Protein AF-A0A6A7Z1G9-F1 (afdb_monomer_lite)

InterPro domains:
  IPR006334 Glutamate--cysteine ligase, monofunctional [PTHR38761] (1-83)
  IPR007370 Glutamate--cysteine ligase [PF04262] (1-76)
  IPR014746 Glutamine synthetase/guanido kinase, catalytic domain [SSF55931] (1-82)

Secondary structure (DSSP, 8-state):
-EE-PPPTT--HHHHHHHH---EE----PPP-TTSTTS--HHHHHHHHHHHHHHHHS--PPPPTTHHHHHHHHHHHHHHHTT-

Organism: NCBI:txid1608996

pLDDT: mean 95.57, std 3.5, range [79.62, 98.31]

Structure (mmCIF, N/CA/C/O backbone):
data_AF-A0A6A7Z1G9-F1
#
_entry.id   AF-A0A6A7Z1G9-F1
#
loop_
_atom_site.group_PDB
_atom_site.id
_atom_site.type_symbol
_atom_site.label_atom_id
_atom_site.label_alt_id
_atom_site.label_comp_id
_atom_site.label_asym_id
_atom_site.label_entity_id
_atom_site.label_seq_id
_atom_site.pdbx_PDB_ins_code
_atom_site.Cartn_x
_atom_site.Cartn_y
_atom_site.Cartn_z
_atom_site.occupancy
_atom_site.B_iso_or_equiv
_atom_site.auth_seq_id
_atom_site.auth_comp_id
_atom_site.auth_asym_id
_atom_site.auth_atom_id
_atom_site.pdbx_PDB_model_num
ATOM 1 N N . ARG A 1 1 ? -3.386 3.414 2.836 1.00 93.81 1 ARG A N 1
ATOM 2 C CA . ARG A 1 1 ? -4.655 4.119 3.164 1.00 93.81 1 ARG A CA 1
ATOM 3 C C . ARG A 1 1 ? -5.760 3.083 3.353 1.00 93.81 1 ARG A C 1
ATOM 5 O O . ARG A 1 1 ? -5.793 2.161 2.546 1.00 93.81 1 ARG A O 1
ATOM 12 N N . PRO A 1 2 ? -6.640 3.202 4.363 1.00 96.69 2 PRO A N 1
ATOM 13 C CA . PRO A 1 2 ? -7.798 2.319 4.501 1.00 96.69 2 PRO A CA 1
ATOM 14 C C . PRO A 1 2 ? -8.841 2.630 3.422 1.00 96.69 2 PRO A C 1
ATOM 16 O O . PRO A 1 2 ? -9.100 3.801 3.126 1.00 96.69 2 PRO A O 1
ATOM 19 N N . LYS A 1 3 ? -9.425 1.596 2.815 1.00 97.56 3 LYS A N 1
ATOM 20 C CA . LYS A 1 3 ? -10.383 1.737 1.715 1.00 97.56 3 LYS A CA 1
ATOM 21 C C . LYS A 1 3 ? -11.583 0.807 1.874 1.00 97.56 3 LYS A C 1
ATOM 23 O O . LYS A 1 3 ? -11.494 -0.284 2.435 1.00 97.56 3 LYS A O 1
ATOM 28 N N . ARG A 1 4 ? -12.706 1.262 1.320 1.00 97.56 4 ARG A N 1
ATOM 29 C CA . ARG A 1 4 ? -13.957 0.522 1.145 1.00 97.56 4 ARG A CA 1
ATOM 30 C C . ARG A 1 4 ? -14.512 0.857 -0.233 1.00 97.56 4 ARG A C 1
ATOM 32 O O . ARG A 1 4 ? -14.424 2.014 -0.650 1.00 97.56 4 ARG A O 1
ATOM 39 N N . VAL A 1 5 ? -15.068 -0.133 -0.928 1.00 96.62 5 VAL A N 1
ATOM 40 C CA . VAL A 1 5 ? -15.783 0.116 -2.186 1.00 96.62 5 VAL A CA 1
ATOM 41 C C . VAL A 1 5 ? -17.036 0.952 -1.893 1.00 96.62 5 VAL A C 1
ATOM 43 O O . VAL A 1 5 ? -17.824 0.621 -0.998 1.00 96.62 5 VAL A O 1
ATOM 46 N N . THR A 1 6 ? -17.183 2.060 -2.619 1.00 96.44 6 THR A N 1
ATOM 47 C CA . THR A 1 6 ? -18.303 3.003 -2.502 1.00 96.44 6 THR A CA 1
ATOM 48 C C . THR A 1 6 ? -19.449 2.601 -3.419 1.00 96.44 6 THR A C 1
ATOM 50 O O . THR A 1 6 ? -19.211 2.193 -4.557 1.00 96.44 6 THR A O 1
ATOM 53 N N . TYR A 1 7 ? -20.683 2.781 -2.962 1.00 96.25 7 TYR A N 1
ATOM 54 C CA . TYR A 1 7 ? -21.847 2.761 -3.846 1.00 96.25 7 TYR A CA 1
ATOM 55 C C . TYR A 1 7 ? -21.978 4.082 -4.615 1.00 96.25 7 TYR A C 1
ATOM 57 O O . TYR A 1 7 ? -21.346 5.087 -4.280 1.00 96.25 7 TYR A O 1
ATOM 65 N N . THR A 1 8 ? -22.799 4.097 -5.664 1.00 95.62 8 THR A N 1
ATOM 66 C CA . THR A 1 8 ? -23.044 5.308 -6.457 1.00 95.62 8 THR A CA 1
ATOM 67 C C . THR A 1 8 ? -23.553 6.445 -5.565 1.00 95.62 8 THR A C 1
ATOM 69 O O . THR A 1 8 ? -24.519 6.275 -4.829 1.00 95.62 8 THR A O 1
ATOM 72 N N . GLY A 1 9 ? -22.893 7.605 -5.629 1.00 95.19 9 GLY A N 1
ATOM 73 C CA . GLY A 1 9 ? -23.234 8.791 -4.829 1.00 95.19 9 GLY A CA 1
ATOM 74 C C . GLY A 1 9 ? -22.683 8.800 -3.397 1.00 95.19 9 GLY A C 1
ATOM 75 O O . GLY A 1 9 ? -22.835 9.796 -2.692 1.00 95.19 9 GLY A O 1
ATOM 76 N N . GLU A 1 10 ? -22.013 7.735 -2.959 1.00 96.88 10 GLU A N 1
ATOM 77 C CA . GLU A 1 10 ? -21.475 7.626 -1.606 1.00 96.88 10 GLU A CA 1
ATOM 78 C C . GLU A 1 10 ? -20.060 8.208 -1.490 1.00 96.88 10 GLU A C 1
ATOM 80 O O . GLU A 1 10 ? -19.175 7.927 -2.303 1.00 96.88 10 GLU A O 1
ATOM 85 N N . ARG A 1 11 ? -19.800 8.985 -0.430 1.00 96.25 11 ARG A N 1
ATOM 86 C CA . ARG A 1 11 ? -18.448 9.493 -0.159 1.00 96.25 11 ARG A CA 1
ATOM 87 C C . ARG A 1 11 ? -17.579 8.399 0.478 1.00 96.25 11 ARG A C 1
ATOM 89 O O . ARG A 1 11 ? -18.055 7.693 1.366 1.00 96.25 11 ARG A O 1
ATOM 96 N N . PRO A 1 12 ? -16.271 8.319 0.164 1.00 95.31 12 PRO A N 1
ATOM 97 C CA . PRO A 1 12 ? -15.379 7.302 0.732 1.00 95.31 12 PRO A CA 1
ATOM 98 C C . PRO A 1 12 ? -15.378 7.230 2.265 1.00 95.31 12 PRO A C 1
ATOM 100 O O . PRO A 1 12 ? -15.323 6.142 2.828 1.00 95.31 12 PRO A O 1
ATOM 103 N N . ILE A 1 13 ? -15.473 8.376 2.948 1.00 96.00 13 ILE A N 1
ATOM 104 C CA . ILE A 1 13 ? -15.532 8.415 4.415 1.00 96.00 13 ILE A CA 1
ATOM 105 C C . ILE A 1 13 ? -16.834 7.813 4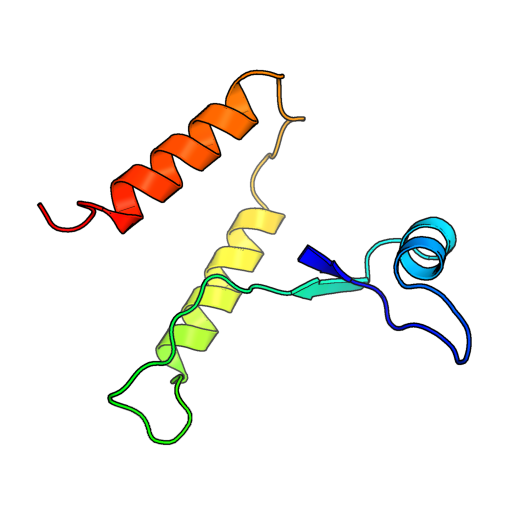.960 1.00 96.00 13 ILE A C 1
ATOM 107 O O . ILE A 1 13 ? -16.801 7.122 5.970 1.00 96.00 13 ILE A O 1
ATOM 111 N N . GLN A 1 14 ? -17.962 8.009 4.269 1.00 97.12 14 GLN A N 1
ATOM 112 C C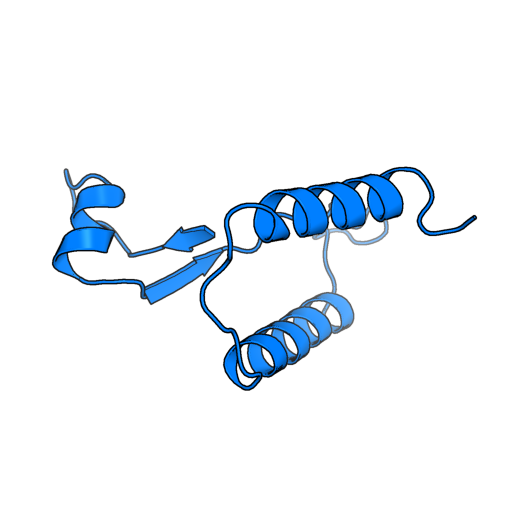A . GLN A 1 14 ? -19.246 7.421 4.659 1.00 97.12 14 GLN A CA 1
ATOM 113 C C . GLN A 1 14 ? -19.194 5.900 4.522 1.00 97.12 14 GLN A C 1
ATOM 115 O O . GLN A 1 14 ? -19.587 5.195 5.447 1.00 97.12 14 GLN A O 1
ATOM 120 N N . ALA A 1 15 ? -18.612 5.400 3.428 1.00 97.25 15 ALA A N 1
ATOM 121 C CA . ALA A 1 15 ? -18.401 3.969 3.227 1.00 97.25 15 ALA A CA 1
ATOM 122 C C . ALA A 1 15 ? -17.531 3.349 4.335 1.00 97.25 15 ALA A C 1
ATOM 124 O O . ALA A 1 15 ? -17.861 2.282 4.851 1.00 97.25 15 ALA A O 1
ATOM 125 N N . LEU A 1 16 ? -16.442 4.027 4.719 1.00 97.19 16 LEU A N 1
ATOM 126 C CA . LEU A 1 16 ? -15.543 3.577 5.788 1.00 97.19 16 LEU A CA 1
ATOM 127 C C . LEU A 1 16 ? -16.222 3.573 7.162 1.00 97.19 16 LEU A C 1
ATOM 129 O O . LEU A 1 16 ? -16.067 2.607 7.900 1.00 97.19 16 LEU A O 1
ATOM 133 N N . VAL A 1 17 ? -16.980 4.617 7.502 1.00 96.94 17 VAL A N 1
ATOM 134 C CA . VAL A 1 17 ? -17.691 4.695 8.790 1.00 96.94 17 VAL A CA 1
ATOM 135 C C . VAL A 1 17 ? -18.806 3.652 8.863 1.00 96.94 17 VAL A C 1
ATOM 137 O O . VAL A 1 17 ? -18.947 2.976 9.875 1.00 96.94 17 VAL A O 1
ATOM 140 N N . ALA A 1 18 ? -19.580 3.487 7.788 1.00 97.06 18 ALA A N 1
ATOM 141 C CA . ALA A 1 18 ? -20.738 2.597 7.784 1.00 97.06 18 ALA A CA 1
ATOM 142 C C . ALA A 1 18 ? -20.369 1.110 7.677 1.00 97.06 18 ALA A C 1
ATOM 144 O O . ALA A 1 18 ? -21.108 0.262 8.170 1.00 97.06 18 ALA A O 1
ATOM 145 N N . ARG A 1 19 ? -19.273 0.772 6.980 1.00 97.44 19 ARG A N 1
ATOM 146 C CA . ARG A 1 19 ? -18.937 -0.625 6.636 1.00 97.44 19 ARG A CA 1
ATOM 147 C C . ARG A 1 19 ? -17.499 -1.023 6.960 1.00 97.44 19 ARG A C 1
ATOM 149 O O . ARG A 1 19 ? -17.063 -2.102 6.558 1.00 97.44 19 ARG A O 1
ATOM 156 N N . GLY A 1 20 ? -16.763 -0.175 7.670 1.00 97.31 20 GLY A N 1
ATOM 157 C CA . GLY A 1 20 ? -15.380 -0.428 8.053 1.00 97.31 20 GLY A CA 1
ATOM 158 C C . GLY A 1 20 ? -14.414 -0.485 6.868 1.00 97.31 20 GLY A C 1
ATOM 159 O O . GLY A 1 20 ? -14.739 -0.168 5.719 1.00 97.31 20 GLY A O 1
ATOM 160 N N . VAL A 1 21 ? -13.190 -0.912 7.165 1.00 97.62 21 VAL A N 1
ATOM 161 C CA . VAL A 1 21 ? -12.133 -1.123 6.170 1.00 97.62 21 VAL A CA 1
ATOM 162 C C . VAL A 1 21 ? -12.357 -2.460 5.464 1.00 97.62 21 VAL A C 1
ATOM 164 O O . VAL A 1 21 ? -12.680 -3.455 6.103 1.00 97.62 21 VAL A O 1
ATOM 167 N N . GLN A 1 22 ? -12.192 -2.490 4.143 1.00 97.69 22 GLN A N 1
ATOM 168 C CA . GLN A 1 22 ? -12.254 -3.720 3.342 1.00 97.69 22 GLN A CA 1
ATOM 169 C C . GLN A 1 22 ? -10.898 -4.095 2.755 1.00 97.69 22 GLN A C 1
ATOM 171 O O . GLN A 1 22 ? -10.590 -5.274 2.640 1.00 97.69 22 GLN A O 1
ATOM 176 N N . TYR A 1 23 ? -10.098 -3.103 2.368 1.00 97.75 23 TYR A N 1
ATOM 177 C CA . TYR A 1 23 ? -8.743 -3.319 1.878 1.00 97.75 23 TYR A CA 1
ATOM 178 C C . TYR A 1 23 ? -7.853 -2.123 2.210 1.00 97.75 23 TYR A C 1
ATOM 180 O O . TYR A 1 23 ? -8.333 -1.037 2.559 1.00 97.75 23 TYR A O 1
ATOM 188 N N . VAL A 1 24 ? -6.544 -2.324 2.089 1.00 97.31 24 VAL A N 1
ATOM 189 C CA . VAL A 1 24 ? -5.544 -1.266 2.219 1.00 97.31 24 VAL A CA 1
ATOM 190 C C . VAL A 1 24 ? -4.930 -0.954 0.861 1.00 97.31 24 VAL A C 1
ATOM 192 O O . VAL A 1 24 ? -4.641 -1.837 0.065 1.00 97.31 24 VAL A O 1
ATOM 195 N N . GLU A 1 25 ? -4.740 0.330 0.594 1.00 97.44 25 GLU A N 1
ATOM 196 C CA . GLU A 1 25 ? -4.062 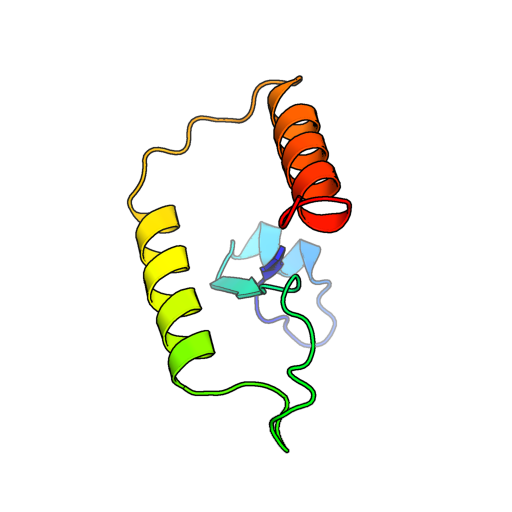0.829 -0.601 1.00 97.44 25 GLU A CA 1
ATOM 197 C C . GLU A 1 25 ? -2.656 1.304 -0.213 1.00 97.44 25 GLU A C 1
ATOM 199 O O . GLU A 1 25 ? -2.513 2.323 0.482 1.00 97.44 25 GLU A O 1
ATOM 204 N N . VAL A 1 26 ? -1.628 0.568 -0.637 1.00 96.06 26 VAL A N 1
ATOM 205 C CA . VAL A 1 26 ? -0.218 0.956 -0.477 1.00 96.06 26 VAL A CA 1
ATOM 206 C C . VAL A 1 26 ? 0.157 1.905 -1.614 1.00 96.06 26 VAL A C 1
ATOM 208 O O . VAL A 1 26 ? -0.098 1.617 -2.776 1.00 96.06 26 VAL A O 1
ATOM 211 N N . ARG A 1 27 ? 0.722 3.068 -1.273 1.00 95.44 27 ARG A N 1
ATOM 212 C CA . ARG A 1 27 ? 0.995 4.166 -2.226 1.00 95.44 27 ARG A CA 1
ATOM 213 C C . ARG A 1 27 ? 2.449 4.646 -2.210 1.00 95.44 27 ARG A C 1
ATOM 215 O O . ARG A 1 27 ? 2.736 5.703 -2.752 1.00 95.44 27 ARG A O 1
ATOM 222 N N . LEU A 1 28 ? 3.321 3.916 -1.521 1.00 90.50 28 LEU A N 1
ATOM 223 C CA . LEU A 1 28 ? 4.716 4.295 -1.272 1.00 90.50 28 LEU A CA 1
ATOM 224 C C . LEU A 1 28 ? 5.697 3.552 -2.197 1.00 90.50 28 LEU A C 1
ATOM 226 O O . LEU A 1 28 ? 6.885 3.519 -1.911 1.00 90.50 28 LEU A O 1
ATOM 230 N N . LEU A 1 29 ? 5.199 2.918 -3.263 1.00 94.44 29 LEU A N 1
ATOM 231 C CA . LEU A 1 29 ? 6.027 2.232 -4.250 1.00 94.44 29 LEU A CA 1
ATOM 232 C C . LEU A 1 29 ? 6.282 3.165 -5.436 1.00 94.44 29 LEU A C 1
ATOM 234 O O . LEU A 1 29 ? 5.330 3.630 -6.067 1.00 94.44 29 LEU A O 1
ATOM 238 N N . ASP A 1 30 ? 7.553 3.397 -5.742 1.00 96.44 30 ASP A N 1
ATOM 239 C CA . ASP A 1 30 ? 7.955 4.069 -6.973 1.00 96.44 30 ASP A CA 1
ATOM 240 C C . ASP A 1 30 ? 7.753 3.150 -8.182 1.00 96.44 30 ASP A C 1
ATOM 242 O O . ASP A 1 30 ? 7.796 1.921 -8.078 1.00 96.44 30 ASP A O 1
ATOM 246 N N . ILE A 1 31 ? 7.559 3.753 -9.355 1.00 97.56 31 ILE A N 1
ATOM 247 C CA . ILE A 1 31 ? 7.531 3.008 -10.615 1.00 97.56 31 ILE A CA 1
ATOM 248 C C . ILE A 1 31 ? 8.928 2.442 -10.856 1.00 97.56 31 ILE A C 1
ATOM 250 O O . ILE A 1 31 ? 9.895 3.198 -10.924 1.00 97.56 31 ILE A O 1
ATOM 254 N N . ASN A 1 32 ? 9.030 1.127 -11.031 1.00 97.44 32 ASN A N 1
ATOM 255 C CA . ASN A 1 32 ? 10.273 0.479 -11.419 1.00 97.44 32 ASN A CA 1
ATOM 256 C C . ASN A 1 32 ? 10.594 0.813 -12.892 1.00 97.44 32 ASN A C 1
ATOM 258 O O . ASN A 1 32 ? 9.915 0.297 -13.785 1.00 97.44 32 ASN A O 1
ATOM 262 N N . PRO A 1 33 ? 11.620 1.638 -13.182 1.00 98.06 33 PRO A N 1
ATOM 263 C CA . PRO A 1 33 ? 11.912 2.084 -14.546 1.00 98.06 33 PRO A CA 1
ATOM 264 C C . PRO A 1 33 ? 12.514 0.976 -15.423 1.00 98.06 33 PRO A C 1
ATOM 266 O O . PRO A 1 33 ? 12.639 1.151 -16.632 1.00 98.06 33 PRO A O 1
ATOM 269 N N . PHE A 1 34 ? 12.896 -0.158 -14.831 1.00 97.81 34 PHE A N 1
ATOM 270 C CA . PHE A 1 34 ? 13.498 -1.290 -15.536 1.00 97.81 34 PHE A CA 1
ATOM 271 C C . PHE A 1 34 ? 12.461 -2.286 -16.065 1.00 97.81 34 PHE A C 1
ATOM 273 O O . PHE A 1 34 ? 12.828 -3.268 -16.709 1.00 97.81 34 PHE A O 1
ATOM 280 N N . LEU A 1 35 ? 11.172 -2.057 -15.793 1.00 97.69 35 LEU A N 1
ATOM 281 C CA . LEU A 1 35 ? 10.087 -2.960 -16.157 1.00 97.69 35 LEU A CA 1
ATOM 282 C C . LEU A 1 35 ? 9.018 -2.228 -16.969 1.00 97.69 35 LEU A C 1
ATOM 284 O O . LEU A 1 35 ? 8.599 -1.138 -16.584 1.00 97.69 35 LEU A O 1
ATOM 288 N N . PRO A 1 36 ? 8.480 -2.846 -18.034 1.00 96.88 36 PRO A N 1
ATOM 289 C CA . PRO A 1 36 ? 7.484 -2.205 -18.895 1.00 96.88 36 PRO A CA 1
ATOM 290 C C . PRO A 1 36 ? 6.172 -1.876 -18.167 1.00 96.88 36 PRO A C 1
ATOM 292 O O . PRO A 1 36 ? 5.468 -0.949 -18.550 1.00 96.88 36 PRO A O 1
ATOM 295 N N . VAL A 1 37 ? 5.843 -2.630 -17.114 1.00 97.00 37 VAL A N 1
ATOM 296 C CA . VAL A 1 37 ? 4.628 -2.451 -16.300 1.00 97.00 37 VAL A CA 1
ATOM 297 C C . VAL A 1 37 ? 4.899 -1.786 -14.946 1.00 97.00 37 VAL A C 1
ATOM 299 O O . VAL A 1 37 ? 3.985 -1.647 -14.138 1.00 97.00 37 VAL A O 1
ATOM 302 N N . GLY A 1 38 ? 6.143 -1.368 -14.682 1.00 97.56 38 GLY A N 1
ATOM 303 C CA . GLY A 1 38 ? 6.505 -0.610 -13.482 1.00 97.56 38 GLY A CA 1
ATOM 304 C C . GLY A 1 38 ? 6.611 -1.402 -12.172 1.00 97.56 38 GLY A C 1
ATOM 305 O O . GLY A 1 38 ? 6.920 -0.801 -11.147 1.00 97.56 38 GLY A O 1
ATOM 306 N N . ILE A 1 39 ? 6.375 -2.718 -12.178 1.00 97.88 39 ILE A N 1
ATOM 307 C CA . ILE A 1 39 ? 6.501 -3.612 -11.014 1.00 97.88 39 ILE A CA 1
ATOM 308 C C . ILE A 1 39 ? 6.696 -5.064 -11.477 1.00 97.88 39 ILE A C 1
ATOM 310 O O . ILE A 1 39 ? 6.161 -5.449 -12.519 1.00 97.88 39 ILE A O 1
ATOM 314 N N . ASP A 1 40 ? 7.446 -5.877 -10.728 1.00 97.62 40 ASP A N 1
ATOM 315 C CA . ASP A 1 40 ? 7.581 -7.320 -10.970 1.00 97.62 40 ASP A CA 1
ATOM 316 C C . ASP A 1 40 ? 6.953 -8.188 -9.865 1.00 97.62 40 ASP A C 1
ATOM 318 O O . ASP A 1 40 ? 6.461 -7.728 -8.831 1.00 97.62 40 ASP A O 1
ATOM 322 N N . LEU A 1 41 ? 6.953 -9.499 -10.116 1.00 97.81 41 LEU A N 1
ATOM 323 C CA . LEU A 1 41 ? 6.427 -10.499 -9.197 1.00 97.81 41 LEU A CA 1
ATOM 324 C C . LEU A 1 41 ? 7.204 -10.565 -7.865 1.00 97.81 41 LEU A C 1
ATOM 326 O O . LEU A 1 41 ? 6.544 -10.672 -6.831 1.00 97.81 41 LEU A O 1
ATOM 330 N N . PRO A 1 42 ? 8.551 -10.500 -7.825 1.00 97.94 42 PRO A N 1
ATOM 331 C CA . PRO A 1 42 ? 9.289 -10.363 -6.569 1.00 97.94 42 PRO A CA 1
ATOM 332 C C . PRO A 1 42 ? 8.852 -9.167 -5.712 1.00 97.94 42 PRO A C 1
ATOM 334 O O . PRO A 1 42 ? 8.583 -9.356 -4.524 1.00 97.94 42 PRO A O 1
ATOM 337 N N . GLN A 1 43 ? 8.722 -7.968 -6.293 1.00 97.44 43 GLN A N 1
ATOM 338 C CA . GLN A 1 43 ? 8.260 -6.769 -5.583 1.00 97.44 43 GLN A CA 1
ATOM 339 C C . GLN A 1 43 ? 6.843 -6.957 -5.022 1.00 97.44 43 GLN A C 1
ATOM 341 O O . GLN A 1 43 ? 6.593 -6.639 -3.858 1.00 97.44 43 GLN A O 1
ATOM 346 N N . ALA A 1 44 ? 5.927 -7.529 -5.812 1.00 97.06 44 ALA A N 1
ATOM 347 C CA . ALA A 1 44 ? 4.565 -7.825 -5.361 1.00 97.06 44 ALA A CA 1
ATOM 348 C C . ALA A 1 44 ? 4.540 -8.841 -4.204 1.00 97.06 44 ALA A C 1
ATOM 350 O O . ALA A 1 44 ? 3.904 -8.601 -3.180 1.00 97.06 44 ALA A O 1
ATOM 351 N N . ARG A 1 45 ? 5.299 -9.939 -4.315 1.00 98.31 45 ARG A N 1
ATOM 352 C CA . ARG A 1 45 ? 5.386 -10.968 -3.263 1.00 98.31 45 ARG A CA 1
ATOM 353 C C . ARG A 1 45 ? 6.010 -10.441 -1.974 1.00 98.31 45 ARG A C 1
ATOM 355 O O . ARG A 1 45 ? 5.606 -10.857 -0.891 1.00 98.31 45 ARG A O 1
ATOM 362 N N . PHE A 1 46 ? 6.981 -9.535 -2.079 1.00 98.00 46 PHE A N 1
ATOM 363 C CA . PHE A 1 46 ? 7.529 -8.853 -0.910 1.00 98.00 46 PHE A CA 1
ATOM 364 C C . PHE A 1 46 ? 6.448 -8.037 -0.193 1.00 98.00 46 PHE A C 1
ATOM 366 O O . PHE A 1 46 ? 6.325 -8.142 1.025 1.00 98.00 46 PHE A O 1
ATOM 373 N N . LEU A 1 47 ? 5.638 -7.272 -0.935 1.00 97.56 47 LEU A N 1
ATOM 374 C CA . LEU A 1 47 ? 4.531 -6.514 -0.351 1.00 97.56 47 LEU A CA 1
ATOM 375 C C . LEU A 1 47 ? 3.502 -7.427 0.321 1.00 97.56 47 LEU A C 1
ATOM 377 O O . LEU A 1 47 ? 3.084 -7.117 1.434 1.00 97.56 47 LEU A O 1
ATOM 381 N N . ASP A 1 48 ? 3.139 -8.553 -0.298 1.00 97.50 48 ASP A N 1
ATOM 382 C CA . ASP A 1 48 ? 2.219 -9.528 0.304 1.00 97.50 48 ASP A CA 1
ATOM 383 C C . ASP A 1 48 ? 2.751 -10.040 1.651 1.00 97.50 48 ASP A C 1
ATOM 385 O O . ASP A 1 48 ? 2.048 -9.999 2.663 1.00 97.50 48 ASP A O 1
ATOM 389 N N . ALA A 1 49 ? 4.016 -10.472 1.684 1.00 98.31 49 ALA A N 1
ATOM 390 C CA . ALA A 1 49 ? 4.654 -10.971 2.899 1.00 98.31 49 ALA A CA 1
ATOM 391 C C . ALA A 1 49 ? 4.785 -9.881 3.974 1.00 98.31 49 ALA A C 1
ATOM 393 O O . ALA A 1 49 ? 4.520 -10.134 5.150 1.00 98.31 49 ALA A O 1
ATOM 394 N N . PHE A 1 50 ? 5.155 -8.662 3.579 1.00 97.75 50 PHE A N 1
ATOM 395 C CA . PHE A 1 50 ? 5.301 -7.531 4.492 1.00 97.75 50 PHE A CA 1
ATOM 396 C C . PHE A 1 50 ? 3.959 -7.100 5.096 1.00 97.75 50 PHE A C 1
ATOM 398 O O . PHE A 1 50 ? 3.866 -6.882 6.302 1.00 97.75 50 PHE A O 1
ATOM 405 N N . LEU A 1 51 ? 2.896 -7.028 4.291 1.00 97.38 51 LEU A N 1
ATOM 406 C CA . LEU A 1 51 ? 1.557 -6.694 4.778 1.00 97.38 51 LEU A CA 1
ATOM 407 C C . LEU A 1 51 ? 0.992 -7.788 5.687 1.00 97.38 51 LEU A C 1
ATOM 409 O O . LEU A 1 51 ? 0.368 -7.467 6.700 1.00 97.38 51 LEU A O 1
ATOM 413 N N . LEU A 1 52 ? 1.239 -9.062 5.364 1.00 97.88 52 LEU A N 1
ATOM 414 C CA . LEU A 1 52 ? 0.882 -10.178 6.237 1.00 97.88 52 LEU A CA 1
ATOM 415 C C . LEU A 1 52 ? 1.624 -10.090 7.574 1.00 97.88 52 LEU A C 1
ATOM 417 O O . LEU A 1 52 ? 1.007 -10.240 8.624 1.00 97.88 52 LEU A O 1
ATOM 421 N N . TYR A 1 53 ? 2.923 -9.788 7.546 1.00 98.19 53 TYR A N 1
ATOM 422 C CA . TYR A 1 53 ? 3.704 -9.545 8.755 1.00 98.19 53 TYR A CA 1
ATOM 423 C C . TYR A 1 53 ? 3.093 -8.415 9.595 1.00 98.19 53 TYR A C 1
ATOM 425 O O . TYR A 1 53 ? 2.805 -8.629 10.770 1.00 98.19 53 TYR A O 1
ATOM 433 N N . CYS A 1 54 ? 2.801 -7.254 8.998 1.00 96.50 54 CYS A N 1
ATOM 434 C CA . CYS A 1 54 ? 2.162 -6.137 9.702 1.00 96.50 54 CYS A CA 1
ATOM 435 C C . CYS A 1 54 ? 0.804 -6.506 10.319 1.00 96.50 54 CYS A C 1
ATOM 437 O O . CYS A 1 54 ? 0.465 -5.983 11.373 1.00 96.50 54 CYS A O 1
ATOM 439 N N . ALA A 1 55 ? 0.027 -7.383 9.678 1.00 96.56 55 ALA A N 1
ATOM 440 C CA . ALA A 1 55 ? -1.262 -7.831 10.201 1.00 96.56 55 ALA A CA 1
ATOM 441 C C . ALA A 1 55 ? -1.136 -8.792 11.398 1.00 96.56 55 ALA A C 1
ATOM 443 O O . ALA A 1 55 ? -2.082 -8.918 12.172 1.00 96.56 55 ALA A O 1
ATOM 444 N N . LEU A 1 56 ? -0.000 -9.484 11.526 1.00 97.81 56 LEU A N 1
ATOM 445 C CA . LEU A 1 56 ? 0.257 -10.463 12.585 1.00 97.81 56 LEU A CA 1
ATOM 446 C C . LEU A 1 56 ? 1.035 -9.887 13.771 1.00 97.81 56 LEU A C 1
ATOM 448 O O . LEU A 1 56 ? 0.981 -10.455 14.859 1.00 97.81 56 LEU A O 1
ATOM 452 N N . GLN A 1 57 ? 1.788 -8.807 13.568 1.00 97.50 57 GLN A N 1
ATOM 453 C CA . GLN A 1 57 ? 2.524 -8.156 14.647 1.00 97.50 57 GLN A CA 1
ATOM 454 C C . GLN A 1 57 ? 1.600 -7.378 15.582 1.00 97.50 57 GLN A C 1
ATOM 456 O O . GLN A 1 57 ? 0.603 -6.792 15.157 1.00 97.50 57 GLN A O 1
ATOM 461 N N . GLU A 1 58 ? 1.974 -7.321 16.860 1.00 96.19 58 GLU A N 1
ATOM 462 C CA . GLU A 1 58 ? 1.341 -6.406 17.803 1.00 96.19 58 GLU A CA 1
ATOM 463 C C . GLU A 1 58 ? 1.538 -4.959 17.334 1.00 96.19 58 GLU A C 1
ATOM 465 O O . GLU A 1 58 ? 2.647 -4.521 17.032 1.00 96.19 58 GLU A O 1
ATOM 470 N N . SER A 1 59 ? 0.436 -4.217 17.268 1.00 92.19 59 SER A N 1
ATOM 471 C CA . SER A 1 59 ? 0.411 -2.812 16.872 1.00 92.19 59 SER A CA 1
ATOM 472 C C . SER A 1 59 ? -0.350 -2.030 17.942 1.00 92.19 59 SER A C 1
ATOM 474 O O . SER A 1 59 ? -1.559 -1.822 17.784 1.00 92.19 59 SER A O 1
ATOM 476 N N . PRO A 1 60 ? 0.309 -1.630 19.048 1.00 92.44 60 PRO A N 1
ATOM 477 C CA . PRO A 1 60 ? -0.323 -0.791 20.061 1.00 92.44 60 PRO A CA 1
ATOM 478 C C . PRO A 1 60 ? -0.833 0.520 19.445 1.00 92.44 60 PRO A C 1
ATOM 480 O O . PRO A 1 60 ? -0.432 0.923 18.349 1.00 92.44 60 PRO A O 1
ATOM 483 N N . GLN A 1 61 ? -1.773 1.175 20.128 1.00 90.94 61 GLN A N 1
ATOM 484 C CA . GLN A 1 61 ? -2.255 2.476 19.676 1.00 90.94 61 GLN A CA 1
ATOM 485 C C . GLN A 1 61 ? -1.118 3.490 19.710 1.00 90.94 61 GLN A C 1
ATOM 487 O O . GLN A 1 61 ? -0.418 3.592 20.710 1.00 90.94 61 GLN A O 1
ATOM 492 N N . PHE A 1 62 ? -0.998 4.257 18.629 1.00 86.62 62 PHE A N 1
ATOM 493 C CA . PHE A 1 62 ? -0.013 5.321 18.525 1.00 86.62 62 PHE A CA 1
ATOM 494 C C . PHE A 1 62 ? -0.154 6.330 19.669 1.00 86.62 62 PHE A C 1
ATOM 496 O O . PHE A 1 62 ? -1.211 6.950 19.830 1.00 86.62 62 PHE A O 1
ATOM 503 N N . GLU A 1 63 ? 0.935 6.564 20.390 1.00 87.19 63 GLU A N 1
ATOM 504 C CA . GLU A 1 63 ? 1.087 7.741 21.235 1.00 87.19 63 GLU A CA 1
ATOM 505 C C . GLU A 1 63 ? 1.359 8.990 20.376 1.00 87.19 63 GLU A C 1
ATOM 507 O O . GLU A 1 63 ? 1.765 8.920 19.210 1.00 87.19 63 GLU A O 1
ATOM 512 N N . SER A 1 64 ? 1.152 10.181 20.945 1.00 79.62 64 SER A N 1
ATOM 513 C CA . SER A 1 64 ? 1.224 11.449 20.203 1.00 79.62 64 SER A CA 1
ATOM 514 C C . SER A 1 64 ? 2.570 11.709 19.509 1.00 79.62 64 SER A C 1
ATOM 516 O O . SER A 1 64 ? 2.615 12.428 18.511 1.00 79.62 64 SER A O 1
ATOM 518 N N . SER A 1 65 ? 3.671 11.151 20.019 1.00 84.56 65 SER A N 1
ATOM 519 C CA . SER A 1 65 ? 5.028 11.322 19.474 1.00 84.56 65 SER A CA 1
ATOM 520 C C . SER A 1 65 ? 5.403 10.272 18.422 1.00 84.56 65 SER A C 1
ATOM 522 O O . SER A 1 65 ? 6.224 10.540 17.543 1.00 84.56 65 SER A O 1
ATOM 524 N N . GLU A 1 66 ? 4.792 9.091 18.465 1.00 87.12 66 GLU A N 1
ATOM 525 C CA . GLU A 1 66 ? 5.195 7.950 17.645 1.00 87.12 66 GLU A CA 1
ATOM 526 C C . GLU A 1 66 ? 4.901 8.164 16.156 1.00 87.12 66 GLU A C 1
ATOM 528 O O . GLU A 1 66 ? 5.722 7.821 15.306 1.00 87.12 66 GLU A O 1
ATOM 533 N N . CYS A 1 67 ? 3.791 8.827 15.819 1.00 86.38 67 CYS A N 1
ATOM 534 C CA . CYS A 1 67 ? 3.477 9.177 14.429 1.00 86.38 67 CYS A CA 1
ATOM 535 C C . CYS A 1 67 ? 4.555 10.094 13.810 1.00 86.38 67 CYS A C 1
ATOM 537 O O . CYS A 1 67 ? 4.984 9.906 12.663 1.00 86.38 67 CYS A O 1
ATOM 539 N N . SER A 1 68 ? 5.055 11.055 14.593 1.00 90.44 68 SER A N 1
ATOM 540 C CA . SER A 1 68 ? 6.157 11.936 14.190 1.00 90.44 68 SER A CA 1
ATOM 541 C C . SER A 1 68 ? 7.460 11.156 14.019 1.00 90.44 68 SER A C 1
ATOM 543 O O . SER A 1 68 ? 8.180 11.384 13.047 1.00 90.44 68 SER A O 1
ATOM 545 N N . ASN A 1 69 ? 7.734 10.186 14.896 1.00 92.81 69 ASN A N 1
ATOM 546 C CA . ASN A 1 69 ? 8.908 9.317 14.786 1.00 92.81 69 ASN A CA 1
ATOM 547 C C . ASN A 1 69 ? 8.852 8.439 13.528 1.00 92.81 69 ASN A C 1
ATOM 549 O O . ASN A 1 69 ? 9.828 8.386 12.781 1.00 92.81 69 ASN A O 1
ATOM 553 N N . CYS A 1 70 ? 7.705 7.820 13.225 1.00 92.25 70 CYS A N 1
ATOM 554 C CA . CYS A 1 70 ? 7.509 7.072 11.979 1.00 92.25 70 CYS A CA 1
ATOM 555 C C . CYS A 1 70 ? 7.736 7.955 10.747 1.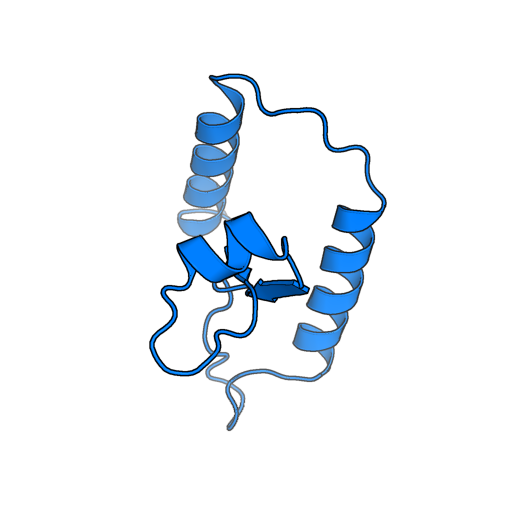00 92.25 70 CYS A C 1
ATOM 557 O O . CYS A 1 70 ? 8.379 7.532 9.786 1.00 92.25 70 CYS A O 1
ATOM 559 N N . THR A 1 71 ? 7.251 9.199 10.792 1.00 93.19 71 THR A N 1
ATOM 560 C CA . THR A 1 71 ? 7.464 10.178 9.718 1.00 93.19 71 THR A CA 1
ATOM 561 C C . THR A 1 71 ? 8.943 10.545 9.580 1.00 93.19 71 THR A C 1
ATOM 563 O O . THR A 1 71 ? 9.455 10.609 8.465 1.00 93.19 71 THR A O 1
ATOM 566 N N . SER A 1 72 ? 9.649 10.743 10.695 1.00 95.94 72 SER A N 1
ATOM 567 C CA . SER A 1 72 ? 11.087 11.034 10.709 1.00 95.94 72 SER A CA 1
ATOM 568 C C . SER A 1 72 ? 11.905 9.885 10.117 1.00 95.94 72 SER A C 1
ATOM 570 O O . SER A 1 72 ? 12.708 10.106 9.209 1.00 95.94 72 SER A O 1
ATOM 572 N N . ASN A 1 73 ? 11.632 8.648 10.548 1.00 95.62 73 ASN A N 1
ATOM 573 C CA . ASN A 1 73 ? 12.274 7.444 10.015 1.00 95.62 73 ASN A CA 1
ATOM 574 C C . ASN A 1 73 ? 12.050 7.326 8.505 1.00 95.62 73 ASN A C 1
ATOM 576 O O . ASN A 1 73 ? 12.999 7.113 7.752 1.00 95.62 73 ASN A O 1
ATOM 580 N N . PHE A 1 74 ? 10.811 7.532 8.051 1.00 95.56 74 PHE A N 1
ATOM 581 C CA . PHE A 1 74 ? 10.487 7.536 6.627 1.00 95.56 74 PHE A CA 1
ATOM 582 C C . PHE A 1 74 ? 11.298 8.590 5.861 1.00 95.56 74 PHE A C 1
ATOM 584 O O . PHE A 1 74 ? 11.924 8.275 4.852 1.00 95.56 74 PHE A O 1
ATOM 591 N N . LEU A 1 75 ? 11.348 9.830 6.357 1.00 96.88 75 LEU A N 1
ATOM 592 C CA . LEU A 1 75 ? 12.095 10.914 5.715 1.00 96.88 75 LEU A CA 1
ATOM 593 C C . LEU A 1 75 ? 13.608 10.670 5.696 1.00 96.88 75 LEU A C 1
ATOM 595 O O . LEU A 1 75 ? 14.259 11.052 4.723 1.00 96.88 75 LEU A O 1
ATOM 599 N N . SER A 1 76 ? 14.167 10.052 6.737 1.00 97.81 76 SER A N 1
ATOM 600 C CA . SER A 1 76 ? 15.582 9.674 6.771 1.00 97.81 76 SER A CA 1
ATOM 601 C C . SER A 1 76 ? 15.886 8.616 5.708 1.00 97.81 76 SER A C 1
ATOM 603 O O . SER A 1 76 ? 16.773 8.828 4.884 1.00 97.81 76 SER A O 1
ATOM 605 N N . VAL A 1 77 ? 15.082 7.549 5.611 1.00 97.38 77 VAL A N 1
ATOM 606 C CA . VAL A 1 77 ? 15.255 6.516 4.570 1.00 97.38 77 VAL A CA 1
ATOM 607 C C . VAL A 1 77 ? 15.132 7.109 3.163 1.00 97.38 77 VAL A C 1
ATOM 609 O O . VAL A 1 77 ? 15.944 6.794 2.294 1.00 97.38 77 VAL A O 1
ATOM 612 N N . VAL A 1 78 ? 14.173 8.015 2.943 1.00 96.31 78 VAL A N 1
ATOM 613 C CA . VAL A 1 78 ? 14.003 8.706 1.653 1.00 96.31 78 VAL A CA 1
ATOM 614 C C . VAL A 1 78 ? 15.228 9.556 1.291 1.00 96.31 78 VAL A C 1
ATOM 616 O O . VAL A 1 78 ? 15.632 9.576 0.130 1.00 96.31 78 VAL A O 1
ATOM 619 N N . LYS A 1 79 ? 15.820 10.271 2.255 1.00 97.19 79 LYS A N 1
ATOM 620 C CA . LYS A 1 79 ? 16.935 11.201 1.999 1.00 97.19 79 LYS A CA 1
ATOM 621 C C . LYS A 1 79 ? 18.295 10.510 1.921 1.00 97.19 79 LYS A C 1
ATOM 623 O O . LYS A 1 79 ? 19.124 10.905 1.107 1.00 97.19 79 LYS A O 1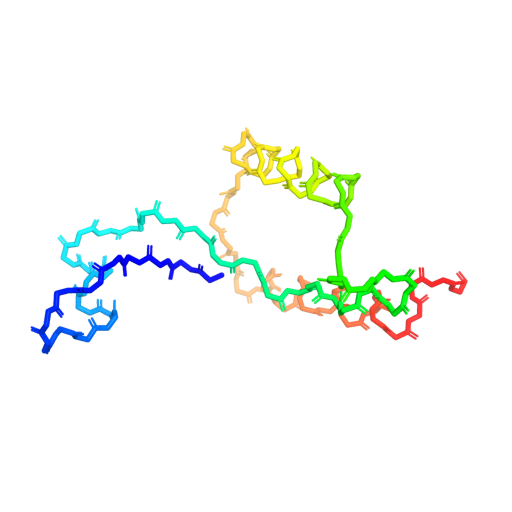
ATOM 628 N N . GLU A 1 80 ? 18.538 9.525 2.778 1.00 97.44 80 GLU A N 1
ATOM 629 C CA . GLU A 1 80 ? 19.874 8.960 3.000 1.00 97.44 80 GLU A CA 1
ATOM 630 C C . GLU A 1 80 ? 19.881 7.449 3.281 1.00 97.44 80 GLU A C 1
ATOM 632 O O . GLU A 1 80 ? 20.874 6.924 3.771 1.00 97.44 80 GLU A O 1
ATOM 637 N N . GLY A 1 81 ? 18.834 6.704 2.909 1.00 96.62 81 GLY A N 1
ATOM 638 C CA . GLY A 1 81 ? 18.699 5.268 3.214 1.00 96.62 81 GLY A CA 1
ATOM 639 C C . GLY A 1 81 ? 19.740 4.318 2.595 1.00 96.62 81 GLY A C 1
ATOM 640 O O . GLY A 1 81 ? 19.629 3.109 2.770 1.00 96.62 81 GLY A O 1
ATOM 641 N N . ARG A 1 82 ? 20.729 4.836 1.855 1.00 96.62 82 ARG A N 1
ATOM 642 C CA . ARG A 1 82 ? 21.864 4.079 1.288 1.00 96.62 82 ARG A CA 1
ATOM 643 C C . ARG A 1 82 ? 23.235 4.667 1.657 1.00 96.62 82 ARG A C 1
ATOM 645 O O . ARG A 1 82 ? 24.216 4.316 1.002 1.00 96.62 82 ARG A O 1
ATOM 652 N N . ARG A 1 83 ? 23.283 5.625 2.587 1.00 90.75 83 ARG A N 1
ATOM 653 C CA . ARG A 1 83 ? 24.534 6.218 3.072 1.00 90.75 83 A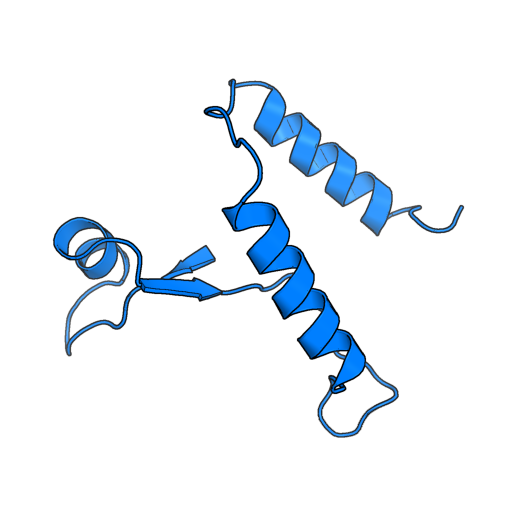RG A CA 1
ATOM 654 C C . ARG A 1 83 ? 25.320 5.235 3.936 1.00 90.75 83 ARG A C 1
ATOM 656 O O . ARG A 1 83 ? 24.675 4.409 4.613 1.00 90.75 83 ARG A O 1
#

Foldseek 3Di:
DFFDDDDPPDDGVNRCVVPNGDDDDDDPQAQCPVDPRRDDPVRVVVVVVVVVVVVPDDDDDDDPCVVVVVVVVVVCCVPPVPD

Radius of gyration: 16.49 Å; chains: 1; bounding box: 48×23×40 Å

Sequence (83 aa):
RPKRVTYTGERPIQALVARGVQYVEVRLLDINPFLPVGIDLPQARFLDAFLLYCALQESPQFESSECSNCTSNFLSVVKEGRR